Protein AF-A0AA42S733-F1 (afdb_monomer_lite)

Foldseek 3Di:
DDLCVCCVVVVDPPVCVVVVVDDSVNSNVVVVVVVVVVVVVVVVVVVVD

Radius of gyration: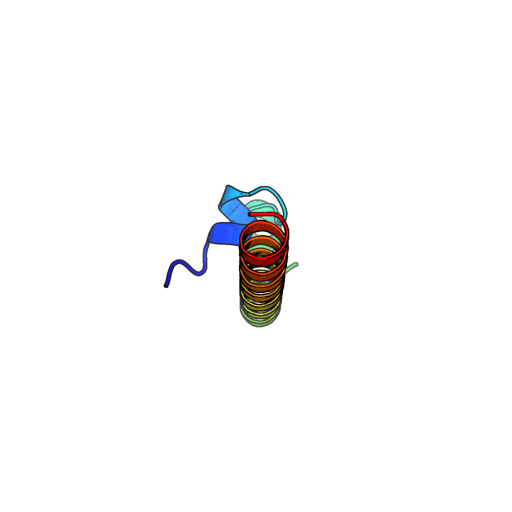 13.42 Å; chains: 1; bounding box: 25×15×40 Å

pLDDT: mean 85.62, std 7.12, range [59.03, 92.44]

Sequence (49 aa):
MIIWRPILARHVSLDAAKRGDIDLLDILKLNALMDAQQAAQAAADNKAR

Structure (mmCIF, N/CA/C/O backbone):
data_AF-A0AA42S733-F1
#
_entry.id   AF-A0AA42S733-F1
#
loop_
_atom_site.group_PDB
_atom_site.id
_atom_site.type_symbol
_atom_site.label_atom_id
_atom_site.label_alt_id
_atom_site.label_comp_id
_atom_site.label_asym_id
_atom_site.label_entity_id
_atom_site.label_seq_id
_atom_site.pdbx_PDB_ins_code
_atom_site.Cartn_x
_atom_site.Cartn_y
_atom_site.Cartn_z
_atom_site.occupancy
_atom_site.B_iso_or_equiv
_atom_site.auth_seq_id
_atom_site.auth_comp_id
_atom_site.auth_asym_id
_atom_site.auth_atom_id
_atom_site.pdbx_PDB_model_num
ATOM 1 N N . MET A 1 1 ? 5.988 11.770 1.077 1.00 59.03 1 MET A N 1
ATOM 2 C CA . MET A 1 1 ? 5.539 10.374 1.262 1.00 59.03 1 MET A CA 1
ATOM 3 C C . MET A 1 1 ? 4.117 10.409 1.808 1.00 59.03 1 MET A C 1
ATOM 5 O O . MET A 1 1 ? 3.923 10.909 2.907 1.00 59.03 1 MET A O 1
ATOM 9 N N . ILE A 1 2 ? 3.118 9.999 1.019 1.00 74.69 2 ILE A N 1
ATOM 10 C CA . ILE A 1 2 ? 1.708 9.985 1.451 1.00 74.69 2 ILE A CA 1
ATOM 11 C C . ILE A 1 2 ? 1.350 8.538 1.782 1.00 74.69 2 ILE A C 1
ATOM 13 O O . ILE A 1 2 ? 1.169 7.736 0.876 1.00 74.69 2 ILE A O 1
ATOM 17 N N . ILE A 1 3 ? 1.257 8.210 3.070 1.00 78.44 3 ILE A N 1
ATOM 18 C CA . ILE A 1 3 ? 0.958 6.846 3.545 1.00 78.44 3 ILE A CA 1
ATOM 19 C C . ILE A 1 3 ? -0.525 6.490 3.315 1.00 78.44 3 ILE A C 1
ATOM 21 O O . ILE A 1 3 ? -0.897 5.330 3.192 1.00 78.44 3 ILE A O 1
ATOM 25 N N . TRP A 1 4 ? -1.398 7.485 3.174 1.00 81.75 4 TRP A N 1
ATOM 26 C CA . TRP A 1 4 ? -2.841 7.281 3.013 1.00 81.75 4 TRP A CA 1
ATOM 27 C C . TRP A 1 4 ? -3.288 6.948 1.580 1.00 81.75 4 TRP A C 1
ATOM 29 O O . TRP A 1 4 ? -4.486 6.837 1.321 1.00 81.75 4 TRP A O 1
ATOM 39 N N . ARG A 1 5 ? -2.354 6.756 0.638 1.00 84.44 5 ARG A N 1
ATOM 40 C CA . ARG A 1 5 ? -2.671 6.449 -0.769 1.00 84.44 5 ARG A CA 1
ATOM 41 C C . ARG A 1 5 ? -3.549 5.211 -0.963 1.00 84.44 5 ARG A C 1
ATOM 43 O O . ARG A 1 5 ? -4.443 5.307 -1.796 1.00 84.44 5 ARG A O 1
ATOM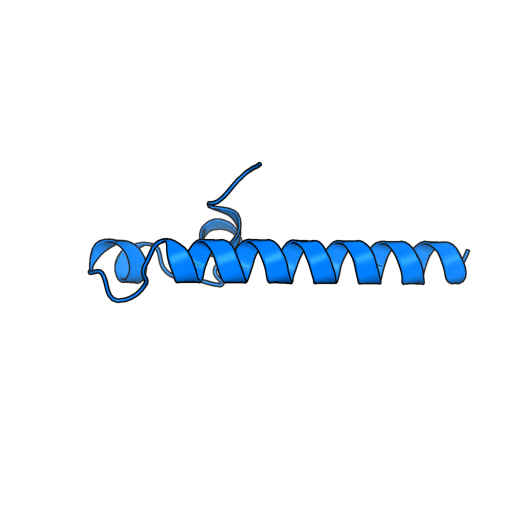 50 N N . PRO A 1 6 ? -3.398 4.104 -0.212 1.00 82.56 6 PRO A N 1
ATOM 51 C CA . PRO A 1 6 ? -4.261 2.936 -0.377 1.00 82.56 6 PRO A CA 1
ATOM 52 C C . PRO A 1 6 ? -5.712 3.230 0.015 1.00 82.56 6 PRO A C 1
ATOM 54 O O . PRO A 1 6 ? -6.635 2.692 -0.588 1.00 82.56 6 PRO A O 1
ATOM 57 N N . ILE A 1 7 ? -5.926 4.129 0.981 1.00 84.38 7 ILE A N 1
ATOM 58 C CA . ILE A 1 7 ? -7.269 4.559 1.386 1.00 84.38 7 ILE A CA 1
ATOM 59 C C . ILE A 1 7 ? -7.874 5.481 0.325 1.00 84.38 7 ILE A C 1
ATOM 61 O O . ILE A 1 7 ? -9.009 5.285 -0.103 1.00 84.38 7 ILE A O 1
ATOM 65 N N . LEU A 1 8 ? -7.096 6.451 -0.162 1.00 84.12 8 LEU A N 1
ATOM 66 C CA . LEU A 1 8 ? -7.532 7.372 -1.217 1.00 84.12 8 LEU A CA 1
ATOM 67 C C . LEU A 1 8 ? -7.815 6.648 -2.544 1.00 84.12 8 LEU A C 1
ATOM 69 O O . LEU A 1 8 ? -8.767 6.986 -3.240 1.00 84.12 8 LEU A O 1
ATOM 73 N N . ALA A 1 9 ? -7.033 5.614 -2.860 1.00 85.81 9 ALA A N 1
ATOM 74 C CA . ALA A 1 9 ? -7.226 4.737 -4.013 1.00 85.81 9 ALA A CA 1
ATOM 75 C C . ALA A 1 9 ? -8.350 3.703 -3.815 1.00 85.81 9 ALA A C 1
ATOM 77 O O . ALA A 1 9 ? -8.581 2.881 -4.697 1.00 85.81 9 ALA A O 1
ATOM 78 N N . ARG A 1 10 ? -9.053 3.726 -2.671 1.00 85.62 10 ARG A N 1
ATOM 79 C CA . ARG A 1 10 ? -10.110 2.769 -2.295 1.00 85.62 10 ARG A CA 1
ATOM 80 C C . ARG A 1 10 ? -9.655 1.303 -2.246 1.00 85.62 10 ARG A C 1
ATOM 82 O O . ARG A 1 10 ? -10.493 0.408 -2.253 1.00 85.62 10 ARG A O 1
ATOM 89 N N . HIS A 1 11 ? -8.351 1.046 -2.149 1.00 84.38 11 HIS A N 1
ATOM 90 C CA . HIS A 1 11 ? -7.811 -0.295 -1.901 1.00 84.38 11 HIS A CA 1
ATOM 91 C C . HIS A 1 11 ? -8.048 -0.739 -0.450 1.00 84.38 11 HIS A C 1
ATOM 93 O O . HIS A 1 11 ? -8.110 -1.931 -0.171 1.00 84.38 11 HIS A O 1
ATOM 99 N N . VAL A 1 12 ? -8.197 0.220 0.471 1.00 84.75 12 VAL A N 1
ATOM 100 C CA . VAL A 1 12 ? -8.531 -0.014 1.880 1.00 84.75 12 VAL A CA 1
ATOM 101 C C . VAL A 1 12 ? -9.672 0.907 2.293 1.00 84.75 12 VAL A C 1
ATOM 103 O O . VAL A 1 12 ? -9.642 2.106 2.019 1.00 84.75 12 VAL A O 1
ATOM 106 N N . SER A 1 13 ? -10.673 0.358 2.983 1.00 88.12 13 SER A N 1
ATOM 107 C CA . SER A 1 13 ? -11.726 1.169 3.598 1.00 88.12 13 SER A CA 1
ATOM 108 C C . SER A 1 13 ? -11.210 1.871 4.854 1.00 88.12 13 SER A C 1
ATOM 110 O O . SER A 1 13 ? -10.584 1.244 5.711 1.00 88.12 13 SER A O 1
ATOM 112 N N . LEU A 1 14 ? -11.536 3.158 4.999 1.00 85.25 14 LEU A N 1
ATOM 113 C CA . LEU A 1 14 ? -11.225 3.933 6.203 1.00 85.25 14 LEU A CA 1
ATOM 114 C C . LEU A 1 14 ? -11.859 3.302 7.455 1.00 85.25 14 LEU A C 1
ATOM 116 O O . LEU A 1 14 ? -11.244 3.295 8.518 1.00 85.25 14 LEU A O 1
ATOM 120 N N . ASP A 1 15 ? -13.054 2.721 7.322 1.00 88.94 15 ASP A N 1
ATOM 121 C CA . ASP A 1 15 ? -13.729 2.035 8.426 1.00 88.94 15 ASP A CA 1
ATOM 122 C C . ASP A 1 15 ? -12.994 0.767 8.866 1.00 88.94 15 ASP A C 1
ATOM 124 O O . ASP A 1 15 ? -12.968 0.469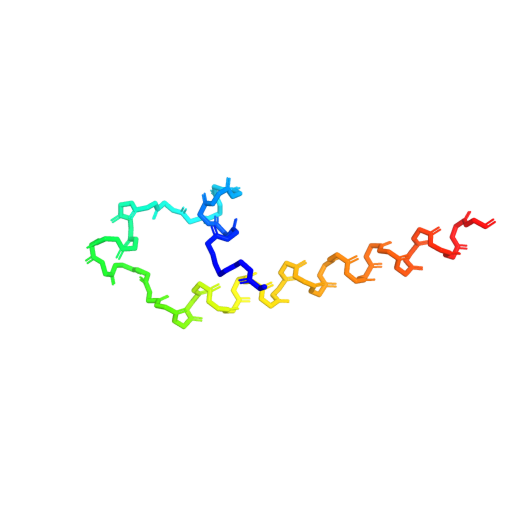 10.056 1.00 88.94 15 ASP A O 1
ATOM 128 N N . ALA A 1 16 ? -12.365 0.041 7.938 1.00 84.88 16 ALA A N 1
ATOM 129 C CA . ALA A 1 16 ? -11.588 -1.155 8.267 1.00 84.88 16 ALA A CA 1
ATOM 130 C C . ALA A 1 16 ? -10.319 -0.791 9.056 1.00 84.88 16 ALA A C 1
ATOM 132 O O . ALA A 1 16 ? -10.014 -1.417 10.067 1.00 84.88 16 ALA A O 1
ATOM 133 N N . ALA A 1 17 ? -9.636 0.290 8.665 1.00 85.38 17 ALA A N 1
ATOM 134 C CA . ALA A 1 17 ? -8.516 0.828 9.438 1.00 85.38 17 ALA A CA 1
ATOM 135 C C . ALA A 1 17 ? -8.970 1.335 10.821 1.00 85.38 17 ALA A C 1
ATOM 137 O O . ALA A 1 17 ? -8.309 1.097 11.827 1.00 85.38 17 ALA A O 1
ATOM 138 N N . LYS A 1 18 ? -10.133 1.997 10.898 1.00 86.44 18 LYS A N 1
ATOM 139 C CA . LYS A 1 18 ? -10.675 2.532 12.157 1.00 86.44 18 LYS A CA 1
ATOM 140 C C . LYS A 1 18 ? -11.116 1.440 13.136 1.00 86.44 18 LYS A C 1
ATOM 142 O O . LYS A 1 18 ? -11.021 1.642 14.342 1.00 86.44 18 LYS A O 1
ATOM 147 N N . ARG A 1 19 ? -11.598 0.303 12.630 1.00 91.19 19 ARG A N 1
ATOM 148 C CA . ARG A 1 19 ? -11.956 -0.872 13.439 1.00 91.19 19 ARG A CA 1
ATOM 149 C C . ARG A 1 19 ? -10.748 -1.706 13.874 1.00 91.19 19 ARG A C 1
ATOM 151 O O . ARG A 1 19 ? -10.910 -2.563 14.733 1.00 91.19 19 ARG A O 1
ATOM 158 N N . GLY A 1 20 ? -9.561 -1.439 13.324 1.00 87.00 20 GLY A N 1
ATOM 159 C CA . GLY A 1 20 ? -8.359 -2.240 13.570 1.00 87.00 20 GLY A CA 1
ATOM 160 C C . GLY A 1 20 ? -8.311 -3.540 12.764 1.00 87.00 20 GLY A C 1
ATOM 161 O O . GLY A 1 20 ? -7.445 -4.369 13.015 1.00 87.00 20 GLY A O 1
ATOM 162 N N . ASP A 1 21 ? -9.204 -3.708 11.781 1.00 90.50 21 ASP A N 1
ATOM 163 C CA . ASP A 1 21 ? -9.191 -4.847 10.853 1.00 90.50 21 ASP A CA 1
ATOM 164 C C . ASP A 1 21 ? -7.951 -4.803 9.939 1.00 90.50 21 ASP A C 1
ATOM 166 O O . ASP A 1 21 ? -7.532 -5.822 9.395 1.00 90.50 21 ASP A O 1
ATOM 170 N N . ILE A 1 22 ? -7.384 -3.604 9.750 1.00 88.69 22 ILE A N 1
ATOM 171 C CA . ILE A 1 22 ? -6.165 -3.349 8.983 1.00 88.69 22 ILE A CA 1
ATOM 172 C C . ILE A 1 22 ? -5.207 -2.529 9.838 1.00 88.69 22 ILE A C 1
ATOM 174 O O . ILE A 1 22 ? -5.571 -1.460 10.333 1.00 88.69 22 ILE A O 1
ATOM 178 N N . ASP A 1 23 ? -3.973 -3.012 9.957 1.00 90.44 23 ASP A N 1
ATOM 179 C CA . ASP A 1 23 ? -2.923 -2.342 10.716 1.00 90.44 23 ASP A CA 1
ATOM 180 C C . ASP A 1 23 ? -2.097 -1.390 9.830 1.00 90.44 23 ASP A C 1
ATOM 182 O O . ASP A 1 23 ? -2.055 -1.490 8.597 1.00 90.44 23 ASP A O 1
ATOM 186 N N . LEU A 1 24 ? -1.378 -0.464 10.465 1.00 87.88 24 LEU A N 1
ATOM 187 C CA . LEU A 1 24 ? -0.440 0.450 9.820 1.00 87.88 24 LEU A CA 1
ATOM 188 C C . LEU A 1 24 ? 0.577 -0.302 8.953 1.00 87.88 24 LEU A C 1
ATOM 190 O O . LEU A 1 24 ? 0.926 0.165 7.867 1.00 87.88 24 LEU A O 1
ATOM 194 N N . LEU A 1 25 ? 1.034 -1.473 9.403 1.00 91.94 25 LEU A N 1
ATOM 195 C CA . LEU A 1 25 ? 1.973 -2.295 8.647 1.00 91.94 25 LEU A CA 1
ATOM 196 C C . LEU A 1 25 ? 1.396 -2.732 7.291 1.00 91.94 25 LEU A C 1
ATOM 198 O O . LEU A 1 25 ? 2.114 -2.740 6.290 1.00 91.94 25 LEU A O 1
ATOM 202 N N . ASP A 1 26 ? 0.107 -3.050 7.229 1.00 90.25 26 ASP A N 1
ATOM 203 C CA . ASP A 1 26 ? -0.548 -3.455 5.985 1.00 90.25 26 ASP A CA 1
ATOM 204 C C . ASP A 1 26 ? -0.723 -2.267 5.035 1.00 90.25 26 ASP A C 1
ATOM 206 O O . ASP A 1 26 ? -0.473 -2.384 3.832 1.00 90.25 26 ASP A O 1
ATOM 210 N N . ILE A 1 27 ? -1.027 -1.085 5.579 1.00 89.62 27 ILE A N 1
ATOM 211 C CA . ILE A 1 27 ? -1.057 0.169 4.813 1.00 89.62 27 ILE A CA 1
ATOM 212 C C . ILE A 1 27 ? 0.329 0.476 4.224 1.00 8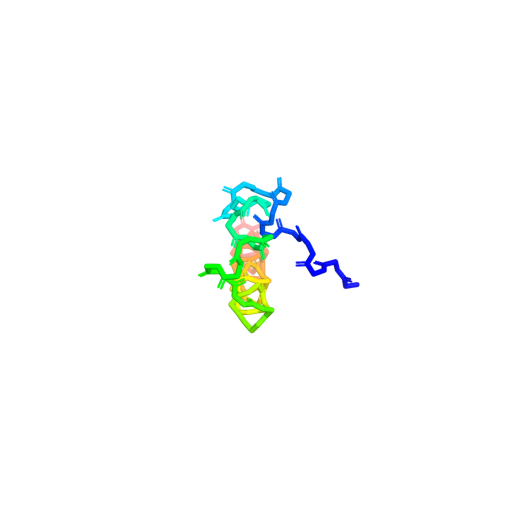9.62 27 ILE A C 1
ATOM 214 O O . ILE A 1 27 ? 0.441 0.874 3.062 1.00 89.62 27 ILE A O 1
ATOM 218 N N . LEU A 1 28 ? 1.406 0.276 4.987 1.00 91.50 28 LEU A N 1
ATOM 219 C CA . LEU A 1 28 ? 2.775 0.489 4.506 1.00 91.50 28 LEU A CA 1
ATOM 220 C C . LEU A 1 28 ? 3.159 -0.496 3.395 1.00 91.50 28 LEU A C 1
ATOM 222 O O . LEU A 1 28 ? 3.719 -0.072 2.383 1.00 91.50 28 LEU A O 1
ATOM 226 N N . LYS A 1 29 ? 2.808 -1.781 3.528 1.00 92.44 29 LYS A N 1
ATOM 227 C CA . LYS A 1 29 ? 3.024 -2.783 2.469 1.00 92.44 29 LYS A CA 1
ATOM 228 C C . LYS A 1 29 ? 2.291 -2.411 1.182 1.00 92.44 29 LYS A C 1
ATOM 230 O O . LYS A 1 29 ? 2.873 -2.493 0.103 1.00 92.44 29 LYS A O 1
ATOM 235 N N . LEU A 1 30 ? 1.040 -1.961 1.287 1.00 91.12 30 LEU A N 1
ATOM 236 C CA . LEU A 1 30 ? 0.261 -1.522 0.128 1.00 91.12 30 LEU A CA 1
ATOM 237 C C . LEU A 1 30 ? 0.874 -0.294 -0.549 1.00 91.12 30 LEU A C 1
ATOM 239 O O . LEU A 1 30 ? 0.921 -0.248 -1.775 1.00 91.12 30 LEU A O 1
ATOM 243 N N . ASN A 1 31 ? 1.395 0.670 0.217 1.00 89.81 31 ASN A N 1
ATOM 244 C CA . ASN A 1 31 ? 2.133 1.793 -0.369 1.00 89.81 31 ASN A CA 1
ATOM 245 C C . ASN A 1 31 ? 3.365 1.325 -1.141 1.00 89.81 31 ASN A C 1
ATOM 247 O O . ASN A 1 31 ? 3.535 1.715 -2.292 1.00 89.81 31 ASN A O 1
ATOM 251 N N . ALA A 1 32 ? 4.186 0.465 -0.533 1.00 90.88 32 ALA A N 1
ATOM 252 C CA . ALA A 1 32 ? 5.389 -0.054 -1.174 1.00 90.88 32 ALA A CA 1
ATOM 253 C C . ALA A 1 32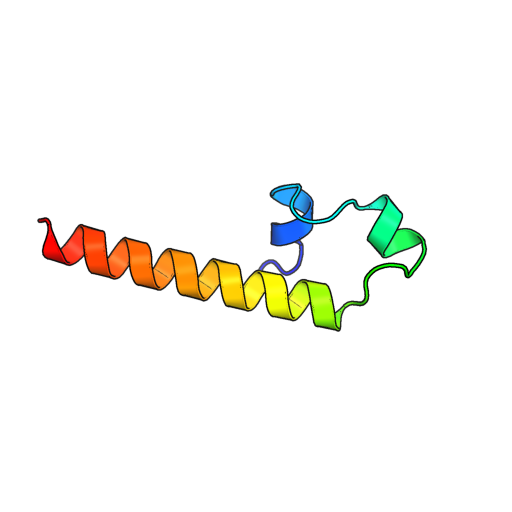 ? 5.061 -0.827 -2.462 1.00 90.88 32 ALA A C 1
ATOM 255 O O . ALA A 1 32 ? 5.755 -0.687 -3.467 1.00 90.88 32 ALA A O 1
ATOM 256 N N . LEU A 1 33 ? 3.968 -1.596 -2.460 1.00 91.56 33 LEU A N 1
ATOM 257 C CA . LEU A 1 33 ? 3.488 -2.296 -3.649 1.00 91.56 33 LEU A CA 1
ATOM 258 C C . LEU A 1 33 ? 3.071 -1.319 -4.756 1.00 91.56 33 LEU A C 1
ATOM 260 O O . LEU A 1 33 ? 3.441 -1.507 -5.913 1.00 91.56 33 LEU A O 1
ATOM 264 N N . MET A 1 34 ? 2.323 -0.269 -4.410 1.00 90.75 34 MET A N 1
ATOM 265 C CA . MET A 1 34 ? 1.910 0.757 -5.370 1.00 90.75 34 MET A CA 1
ATOM 266 C C . ME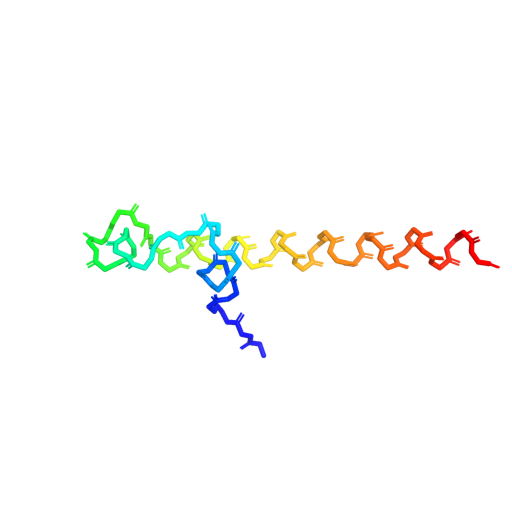T A 1 34 ? 3.111 1.516 -5.946 1.00 90.75 34 MET A C 1
ATOM 268 O O . MET A 1 34 ? 3.135 1.798 -7.143 1.00 90.75 34 MET A O 1
ATOM 272 N N . ASP A 1 35 ? 4.119 1.813 -5.125 1.00 91.25 35 ASP A N 1
ATOM 273 C CA . ASP A 1 35 ? 5.363 2.444 -5.575 1.00 91.25 35 ASP A CA 1
ATOM 274 C C . ASP A 1 35 ? 6.130 1.541 -6.546 1.00 91.25 35 ASP A C 1
ATOM 276 O O . ASP A 1 35 ? 6.567 1.996 -7.604 1.00 91.25 35 ASP A O 1
ATOM 280 N N . ALA A 1 36 ? 6.227 0.245 -6.241 1.00 90.19 36 ALA A N 1
ATOM 281 C CA . ALA A 1 36 ? 6.853 -0.728 -7.128 1.00 90.19 36 ALA A CA 1
ATOM 282 C C . ALA A 1 36 ? 6.119 -0.840 -8.475 1.00 90.19 36 ALA A C 1
ATOM 284 O O . ALA A 1 36 ? 6.762 -0.871 -9.525 1.00 90.19 36 ALA A O 1
ATOM 285 N N . GLN A 1 37 ? 4.781 -0.848 -8.468 1.00 90.19 37 GLN A N 1
ATOM 286 C CA . GLN A 1 37 ? 3.978 -0.863 -9.696 1.00 90.19 37 GLN A CA 1
ATOM 287 C C . GLN A 1 37 ? 4.191 0.396 -10.539 1.00 90.19 37 GLN A C 1
ATOM 289 O O . GLN A 1 37 ? 4.363 0.298 -11.751 1.00 90.19 37 GLN A O 1
ATOM 294 N N . GLN A 1 38 ? 4.229 1.573 -9.913 1.00 89.62 38 GLN A N 1
ATOM 295 C CA . GLN A 1 38 ? 4.485 2.826 -10.622 1.00 89.62 38 GLN A CA 1
ATOM 296 C C . GLN A 1 38 ? 5.891 2.874 -11.220 1.00 89.62 38 GLN A C 1
ATOM 298 O O . GLN A 1 38 ? 6.049 3.291 -12.366 1.00 89.62 38 GLN A O 1
ATOM 303 N N . ALA A 1 39 ? 6.902 2.412 -10.483 1.00 89.81 39 ALA A N 1
ATOM 304 C CA . ALA A 1 39 ? 8.267 2.325 -10.989 1.00 89.81 39 ALA A CA 1
ATOM 305 C C . ALA A 1 39 ? 8.373 1.352 -12.175 1.00 89.81 39 ALA A C 1
ATOM 307 O O . ALA A 1 39 ? 9.022 1.665 -13.174 1.00 89.81 39 ALA A O 1
ATOM 308 N N . ALA A 1 40 ? 7.698 0.201 -12.097 1.00 90.19 40 ALA A N 1
ATOM 309 C CA . ALA A 1 40 ? 7.645 -0.768 -13.187 1.00 90.19 40 ALA A CA 1
ATOM 310 C C . ALA A 1 40 ? 6.937 -0.201 -14.428 1.00 90.19 40 ALA A C 1
ATOM 312 O O . ALA A 1 40 ? 7.444 -0.353 -15.539 1.00 90.19 40 ALA A O 1
ATOM 313 N N . GLN A 1 41 ? 5.811 0.497 -14.243 1.00 89.38 41 GLN A N 1
ATOM 314 C CA . GLN A 1 41 ? 5.083 1.143 -15.336 1.00 89.38 41 GLN A CA 1
ATOM 315 C C . GLN A 1 41 ? 5.937 2.225 -16.005 1.00 89.38 41 GLN A C 1
ATOM 317 O O . GLN A 1 41 ? 6.091 2.215 -17.220 1.00 89.38 41 GLN A O 1
ATOM 322 N N . ALA A 1 42 ? 6.584 3.092 -15.222 1.00 88.19 42 ALA A N 1
ATOM 323 C CA . ALA A 1 42 ? 7.471 4.127 -15.750 1.00 88.19 42 ALA A CA 1
ATOM 324 C C . ALA A 1 42 ? 8.663 3.539 -16.531 1.00 88.19 42 ALA A C 1
ATOM 326 O O . ALA A 1 42 ? 9.062 4.079 -17.561 1.00 88.19 42 ALA A O 1
ATOM 327 N N . ALA A 1 43 ? 9.226 2.416 -16.072 1.00 87.81 43 ALA A N 1
ATOM 328 C CA . ALA A 1 43 ? 10.286 1.715 -16.793 1.00 87.81 43 ALA A CA 1
ATOM 329 C C . ALA A 1 43 ? 9.794 1.113 -18.121 1.00 87.81 43 ALA A C 1
ATOM 331 O O . ALA A 1 43 ? 10.514 1.163 -19.120 1.00 87.81 43 ALA A O 1
ATOM 332 N N . ALA A 1 44 ? 8.574 0.570 -18.149 1.00 85.62 44 ALA A N 1
ATOM 333 C CA . ALA A 1 44 ? 7.952 0.060 -19.367 1.00 85.62 44 ALA A CA 1
ATOM 334 C C . ALA A 1 44 ? 7.652 1.188 -20.369 1.00 85.62 44 ALA A C 1
ATOM 336 O O . ALA A 1 44 ? 8.008 1.068 -21.540 1.00 85.62 44 ALA A O 1
ATOM 337 N N . ASP A 1 45 ? 7.084 2.300 -19.901 1.00 84.12 45 ASP A N 1
ATOM 338 C CA . ASP A 1 45 ? 6.751 3.464 -20.728 1.00 84.12 45 ASP A CA 1
ATOM 339 C C . ASP A 1 45 ? 8.012 4.097 -21.339 1.00 84.12 45 ASP A C 1
ATOM 341 O O . ASP A 1 45 ? 8.020 4.452 -22.516 1.00 84.12 45 ASP A O 1
ATOM 345 N N . ASN A 1 46 ? 9.113 4.171 -20.580 1.00 79.50 46 ASN A N 1
ATOM 346 C CA . ASN A 1 46 ? 10.410 4.631 -21.089 1.00 79.50 46 ASN A CA 1
ATOM 347 C C . ASN A 1 46 ? 11.010 3.694 -22.146 1.00 79.50 46 ASN A C 1
ATOM 349 O O . ASN A 1 46 ? 11.760 4.154 -22.997 1.00 79.50 46 ASN A O 1
ATOM 353 N N . LYS A 1 47 ? 10.717 2.389 -22.089 1.00 73.12 47 LYS A N 1
ATOM 354 C CA . LYS A 1 47 ? 11.198 1.405 -23.073 1.00 73.12 47 LYS A CA 1
ATOM 355 C C . LYS A 1 47 ? 10.351 1.387 -24.350 1.00 73.12 47 LYS A C 1
ATOM 357 O O . LYS A 1 47 ? 10.838 0.961 -25.392 1.00 73.12 47 LYS A O 1
ATOM 362 N N . ALA A 1 48 ? 9.086 1.795 -24.260 1.00 70.88 48 ALA A N 1
ATOM 363 C CA . ALA A 1 48 ? 8.170 1.890 -25.395 1.00 70.88 48 ALA A CA 1
ATOM 364 C C . ALA A 1 48 ? 8.344 3.182 -26.216 1.00 70.88 48 ALA A C 1
ATOM 366 O O . ALA A 1 48 ? 7.746 3.301 -27.287 1.00 70.88 48 ALA A O 1
ATOM 367 N N . ARG A 1 49 ? 9.121 4.142 -25.705 1.00 61.16 49 ARG A N 1
ATOM 368 C CA . ARG A 1 49 ? 9.385 5.448 -26.309 1.00 61.16 49 ARG A CA 1
ATOM 369 C C . ARG A 1 49 ? 10.708 5.459 -27.064 1.00 61.16 49 ARG A C 1
ATOM 371 O O . ARG A 1 49 ? 10.751 6.150 -28.103 1.00 61.16 49 ARG A O 1
#

Secondary structure (DSSP, 8-state):
--TTHHHHTTSS-HHHHHHTSS-HHHHHHHHHHHHHHHHHHHHHHHHH-

Organism: NCBI:txid217203